Protein AF-A0A224VGR8-F1 (afdb_monomer)

Organism: NCBI:txid152332

Nearest PDB structures (foldseek):
  2n11-assembly1_A  TM=2.843E-01  e=8.343E+00  Homo sapiens

Foldseek 3Di:
DVVCVVPVCPDPVVVQVVCDDPNDNVVVVVVVVVVVVVVLVVPPDRDPDCPVPPPQDPVNVCCVVPVVPDDVVVPPDD

pLDDT: mean 79.8, std 15.5, range [37.81, 96.94]

Solvent-accessible surface area (backbone atoms only — not comparable to full-atom values): 4948 Å² total; per-residue (Å²): 114,66,64,34,74,80,33,60,71,69,29,72,68,44,53,50,59,78,48,51,52,95,93,36,50,62,70,50,51,53,53,51,50,52,54,52,52,52,50,52,72,67,37,93,75,60,84,68,79,44,75,93,47,77,80,65,46,76,65,57,52,48,40,73,76,23,58,90,81,51,64,77,78,71,72,81,75,131

Structure (mmCIF, N/CA/C/O backbone):
data_AF-A0A224VGR8-F1
#
_entry.id   AF-A0A224VGR8-F1
#
loop_
_atom_site.group_PDB
_atom_site.id
_atom_site.type_symbol
_atom_site.label_atom_id
_atom_site.label_alt_id
_atom_site.label_comp_id
_atom_site.label_asym_id
_atom_site.label_entity_id
_atom_site.label_seq_id
_atom_site.pdbx_PDB_ins_code
_atom_site.Cartn_x
_atom_site.Cartn_y
_atom_site.Cartn_z
_atom_site.occupancy
_atom_site.B_iso_or_equiv
_atom_site.auth_seq_id
_atom_site.auth_comp_id
_atom_site.auth_asym_id
_atom_site.auth_atom_id
_atom_site.pdbx_PDB_model_num
ATOM 1 N N . MET A 1 1 ? -9.211 -14.662 -7.977 1.00 75.44 1 MET A N 1
ATOM 2 C CA . MET A 1 1 ? -7.980 -15.426 -7.634 1.00 75.44 1 MET A CA 1
ATOM 3 C C . MET A 1 1 ? -7.563 -16.314 -8.797 1.00 75.44 1 MET A C 1
ATOM 5 O O . MET A 1 1 ? -6.373 -16.365 -9.067 1.00 75.44 1 MET A O 1
ATOM 9 N N . GLN A 1 2 ? -8.524 -16.914 -9.514 1.00 89.12 2 GLN A N 1
ATOM 10 C CA . GLN A 1 2 ? -8.302 -17.639 -10.771 1.00 89.12 2 GLN A CA 1
ATOM 11 C C . GLN A 1 2 ? -7.465 -16.849 -11.792 1.00 89.12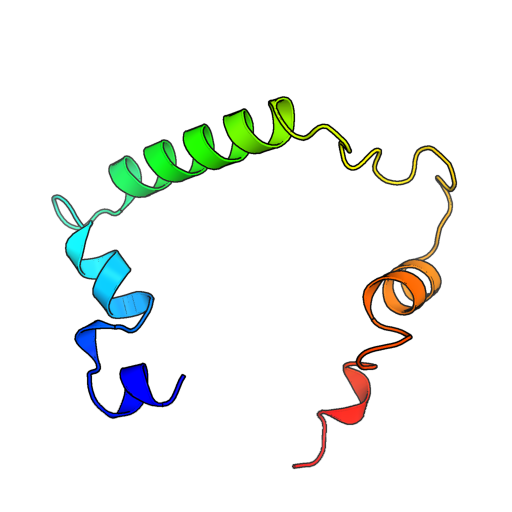 2 GLN A C 1
ATOM 13 O O . GLN A 1 2 ? -6.500 -17.386 -12.314 1.00 89.12 2 GLN A O 1
ATOM 18 N N . ASP A 1 3 ? -7.707 -15.543 -11.941 1.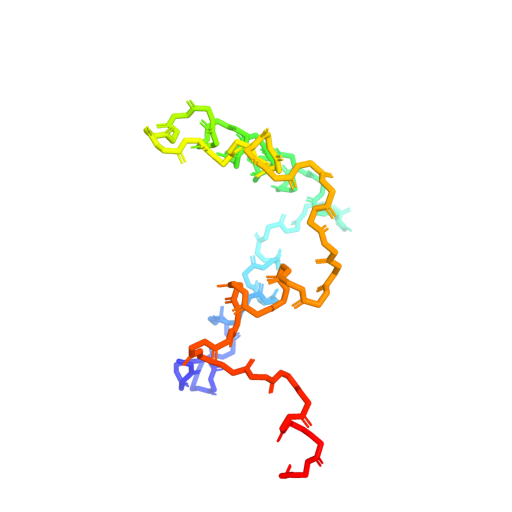00 88.31 3 ASP A N 1
ATOM 19 C CA . ASP A 1 3 ? -6.944 -14.684 -12.868 1.00 88.31 3 ASP A CA 1
ATOM 20 C C . ASP A 1 3 ? -5.426 -14.696 -12.617 1.00 88.31 3 ASP A C 1
ATOM 22 O O . ASP A 1 3 ? -4.640 -14.479 -13.530 1.00 88.31 3 ASP A O 1
ATOM 26 N N . ARG A 1 4 ? -4.994 -14.960 -11.376 1.00 90.88 4 ARG A N 1
ATOM 27 C CA . ARG A 1 4 ? -3.570 -15.053 -11.010 1.00 90.88 4 ARG A CA 1
ATOM 28 C C . ARG A 1 4 ? -2.952 -16.403 -11.373 1.00 90.88 4 ARG A C 1
ATOM 30 O O . ARG A 1 4 ? -1.737 -16.483 -11.509 1.00 90.88 4 ARG A O 1
ATOM 37 N N . LEU A 1 5 ? -3.773 -17.450 -11.475 1.00 91.50 5 LEU A N 1
ATOM 38 C CA . LEU A 1 5 ? -3.365 -18.760 -11.989 1.00 91.50 5 LEU A CA 1
ATOM 39 C C . LEU A 1 5 ? -3.259 -18.710 -13.514 1.00 91.50 5 LEU A C 1
ATOM 41 O O . LEU A 1 5 ? -2.310 -19.245 -14.077 1.00 91.50 5 LEU A O 1
ATOM 45 N N . ASP A 1 6 ? -4.198 -18.013 -14.155 1.00 95.06 6 ASP A N 1
ATOM 46 C CA . ASP A 1 6 ? -4.233 -17.852 -15.608 1.00 95.06 6 ASP A CA 1
ATOM 47 C C . ASP A 1 6 ? -3.180 -16.834 -16.093 1.00 95.06 6 ASP A C 1
ATOM 49 O O . ASP A 1 6 ? -2.655 -16.954 -17.200 1.00 95.06 6 ASP A O 1
ATOM 53 N N . ASN A 1 7 ? -2.831 -15.847 -15.257 1.00 93.12 7 ASN A N 1
ATOM 54 C CA . ASN A 1 7 ? -1.778 -14.868 -15.512 1.00 93.12 7 ASN A CA 1
ATOM 55 C C . ASN A 1 7 ? -0.949 -14.560 -14.242 1.00 93.12 7 ASN A C 1
ATOM 57 O O . ASN A 1 7 ? -1.359 -13.741 -13.407 1.00 93.12 7 ASN A O 1
ATOM 61 N N . PRO A 1 8 ? 0.264 -15.132 -14.120 1.00 92.62 8 PRO A N 1
ATOM 62 C CA . PRO A 1 8 ? 1.155 -14.910 -12.980 1.00 92.62 8 PRO A CA 1
ATOM 63 C C . PRO A 1 8 ? 1.553 -13.445 -12.734 1.00 92.62 8 PRO A C 1
ATOM 65 O O . PRO A 1 8 ? 1.866 -13.084 -11.597 1.00 92.62 8 PRO A O 1
ATOM 68 N N . ASN A 1 9 ? 1.484 -12.574 -13.748 1.00 93.94 9 ASN A N 1
ATOM 69 C CA . ASN A 1 9 ? 1.806 -11.148 -13.598 1.00 93.94 9 ASN A CA 1
ATOM 70 C C . ASN A 1 9 ? 0.768 -10.389 -12.755 1.00 93.94 9 ASN A C 1
ATOM 72 O O . ASN A 1 9 ? 1.029 -9.289 -12.283 1.00 93.94 9 ASN A O 1
ATOM 76 N N . LEU A 1 10 ? -0.407 -10.981 -12.525 1.00 93.50 10 LEU A N 1
ATOM 77 C CA . LEU A 1 10 ? -1.441 -10.419 -11.650 1.00 93.50 10 LEU A CA 1
ATOM 78 C C . LEU A 1 10 ? -1.249 -10.813 -10.177 1.00 93.50 10 LEU A C 1
ATOM 80 O O . LEU A 1 10 ? -2.081 -10.490 -9.317 1.00 93.50 10 LEU A O 1
ATOM 84 N N . THR A 1 11 ? -0.193 -11.568 -9.866 1.00 94.31 11 THR A N 1
ATOM 85 C CA . THR A 1 11 ? 0.137 -11.902 -8.482 1.00 94.31 11 THR A CA 1
ATOM 86 C C . THR A 1 11 ? 0.676 -10.674 -7.745 1.00 94.31 11 THR A C 1
ATOM 88 O O . THR A 1 11 ? 1.377 -9.857 -8.336 1.00 94.31 11 THR A O 1
ATOM 91 N N . PRO A 1 12 ? 0.424 -10.553 -6.427 1.00 91.94 12 PRO A N 1
ATOM 92 C CA . PRO A 1 12 ? 0.998 -9.466 -5.636 1.00 91.94 12 PRO A CA 1
ATOM 93 C C . PRO A 1 12 ? 2.530 -9.424 -5.688 1.00 91.94 12 PRO A C 1
ATOM 95 O O . PRO A 1 12 ? 3.105 -8.345 -5.644 1.00 91.94 12 PRO A O 1
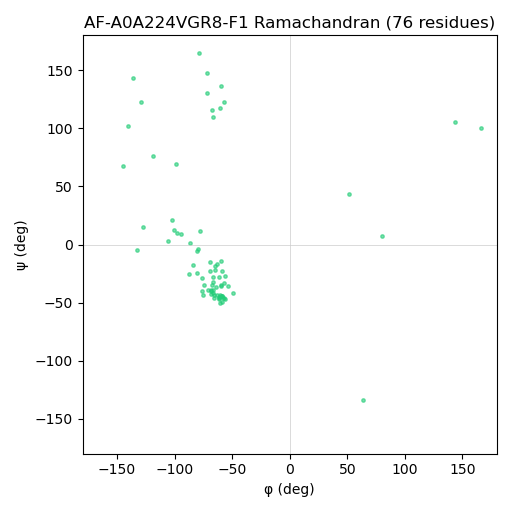ATOM 98 N N . ALA A 1 13 ? 3.185 -10.584 -5.795 1.00 93.25 13 ALA A N 1
ATOM 99 C CA . ALA A 1 13 ? 4.637 -10.663 -5.915 1.00 93.25 13 ALA A CA 1
ATOM 100 C C . ALA A 1 13 ? 5.132 -10.055 -7.236 1.00 93.25 13 ALA A C 1
ATOM 102 O O . ALA A 1 13 ? 6.047 -9.242 -7.209 1.00 93.25 13 ALA A O 1
ATOM 103 N N . ALA A 1 14 ? 4.488 -10.380 -8.363 1.00 94.44 14 ALA A N 1
ATOM 104 C CA . ALA A 1 14 ? 4.821 -9.776 -9.653 1.00 94.44 14 ALA A CA 1
ATOM 105 C C . ALA A 1 14 ? 4.614 -8.254 -9.639 1.00 94.44 14 ALA A C 1
ATOM 107 O O . ALA A 1 14 ? 5.507 -7.516 -10.037 1.00 94.44 14 ALA A O 1
ATOM 108 N N . THR A 1 15 ? 3.503 -7.776 -9.066 1.00 92.81 15 THR A N 1
ATOM 109 C CA . THR A 1 15 ? 3.269 -6.333 -8.900 1.00 92.81 15 THR A CA 1
ATOM 110 C C . THR A 1 15 ? 4.346 -5.660 -8.045 1.00 92.81 15 THR A C 1
ATOM 112 O O . THR A 1 15 ? 4.705 -4.520 -8.307 1.00 92.81 15 THR A O 1
ATOM 115 N N . LEU A 1 16 ? 4.881 -6.332 -7.019 1.00 94.19 16 LEU A N 1
ATOM 116 C CA . LEU A 1 16 ? 5.992 -5.780 -6.239 1.00 94.19 16 LEU A CA 1
ATOM 117 C C . LEU A 1 16 ? 7.268 -5.663 -7.078 1.00 94.19 16 LEU A C 1
ATOM 119 O O . LEU A 1 16 ? 7.936 -4.639 -6.987 1.00 94.19 16 LEU A O 1
ATOM 123 N N . CYS A 1 17 ? 7.582 -6.660 -7.908 1.00 95.06 17 CYS A N 1
ATOM 124 C CA . CYS A 1 17 ? 8.745 -6.610 -8.798 1.00 95.06 17 CYS A CA 1
ATOM 125 C C . CYS A 1 17 ? 8.688 -5.426 -9.777 1.00 95.06 17 CYS A C 1
ATOM 127 O O . CYS A 1 17 ? 9.720 -4.815 -10.037 1.00 95.06 17 CYS A O 1
ATOM 129 N N . ASP A 1 18 ? 7.499 -5.037 -10.247 1.00 94.62 18 ASP A N 1
ATOM 130 C CA . ASP A 1 18 ? 7.320 -3.855 -11.110 1.00 94.62 18 ASP A CA 1
ATOM 131 C C . ASP A 1 18 ? 7.699 -2.529 -10.419 1.00 94.62 18 ASP A C 1
ATOM 133 O O . ASP A 1 18 ? 7.886 -1.501 -11.074 1.00 94.62 18 ASP A O 1
ATOM 137 N N . HIS A 1 19 ? 7.800 -2.532 -9.088 1.00 95.69 19 HIS A N 1
ATOM 138 C CA . HIS A 1 19 ? 8.121 -1.368 -8.265 1.00 95.69 19 HIS A CA 1
ATOM 139 C C . HIS A 1 19 ? 9.547 -1.382 -7.699 1.00 95.69 19 HIS A C 1
ATOM 141 O O . HIS A 1 19 ? 9.910 -0.483 -6.934 1.00 95.69 19 HIS A O 1
ATOM 147 N N . GLU A 1 20 ? 10.352 -2.385 -8.047 1.00 96.50 20 GLU A N 1
ATOM 148 C CA . GLU A 1 20 ? 11.743 -2.473 -7.622 1.00 96.50 20 GLU A CA 1
ATOM 149 C C . GLU A 1 20 ? 12.602 -1.432 -8.348 1.00 96.50 20 GLU A C 1
ATOM 151 O O . GLU A 1 20 ? 12.572 -1.303 -9.572 1.00 96.50 20 GLU A O 1
ATOM 156 N N . VAL A 1 21 ? 13.397 -0.688 -7.581 1.00 95.69 21 VAL A N 1
ATOM 157 C CA . VAL A 1 21 ? 14.384 0.263 -8.096 1.00 95.69 21 VAL A CA 1
ATOM 158 C C . VAL A 1 21 ? 15.713 -0.038 -7.420 1.00 95.69 21 VAL A C 1
ATOM 160 O O . VAL A 1 21 ? 15.797 -0.045 -6.192 1.00 95.69 21 VAL A O 1
ATOM 163 N N . ASP A 1 22 ? 16.742 -0.317 -8.220 1.00 95.31 22 ASP A N 1
ATOM 164 C CA . ASP A 1 22 ? 18.102 -0.624 -7.755 1.00 95.31 22 ASP A CA 1
ATOM 165 C C . ASP A 1 22 ? 18.165 -1.736 -6.688 1.00 95.31 22 ASP A C 1
ATOM 167 O O . ASP A 1 22 ? 18.870 -1.621 -5.684 1.00 95.31 22 ASP A O 1
ATOM 171 N N . GLY A 1 23 ? 17.406 -2.823 -6.871 1.00 95.50 23 GLY A N 1
ATOM 172 C CA . GLY A 1 23 ? 17.399 -3.932 -5.910 1.00 95.50 23 GLY A CA 1
ATOM 173 C C . GLY A 1 23 ? 16.529 -3.693 -4.674 1.00 95.50 23 GLY A C 1
ATOM 174 O O . GLY A 1 23 ? 16.612 -4.452 -3.708 1.00 95.50 23 GLY A O 1
ATOM 175 N N . SER A 1 24 ? 15.752 -2.606 -4.639 1.00 95.31 24 SER A N 1
ATOM 176 C CA . SER A 1 24 ? 15.062 -2.148 -3.436 1.00 95.31 24 SER A CA 1
ATOM 177 C C . SER A 1 24 ? 13.620 -1.728 -3.694 1.00 95.31 24 SER A C 1
ATOM 179 O O . SER A 1 24 ? 13.295 -1.078 -4.684 1.00 95.31 24 SE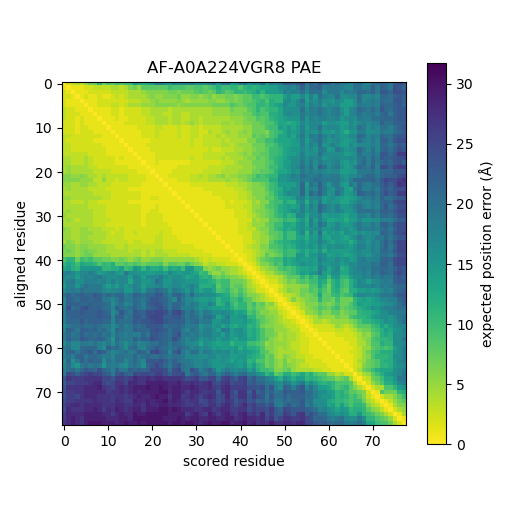R A O 1
ATOM 181 N N . LEU A 1 25 ? 12.751 -2.033 -2.729 1.00 96.62 25 LEU A N 1
ATOM 182 C CA . LEU A 1 25 ? 11.356 -1.579 -2.685 1.00 96.62 25 LEU A CA 1
ATOM 183 C C . LEU A 1 25 ? 11.161 -0.354 -1.783 1.00 96.62 25 LEU A C 1
ATOM 185 O O . LEU A 1 25 ? 10.027 0.010 -1.481 1.00 96.62 25 LEU A O 1
ATOM 189 N N . MET A 1 26 ? 12.241 0.277 -1.313 1.00 96.94 26 MET A N 1
ATOM 190 C CA . MET A 1 26 ? 12.169 1.350 -0.314 1.00 96.94 26 MET A CA 1
ATOM 191 C C . MET A 1 26 ? 11.264 2.510 -0.756 1.00 96.94 26 MET A C 1
ATOM 193 O O . MET A 1 26 ? 10.401 2.948 0.004 1.00 96.94 26 MET A O 1
ATOM 197 N N . SER A 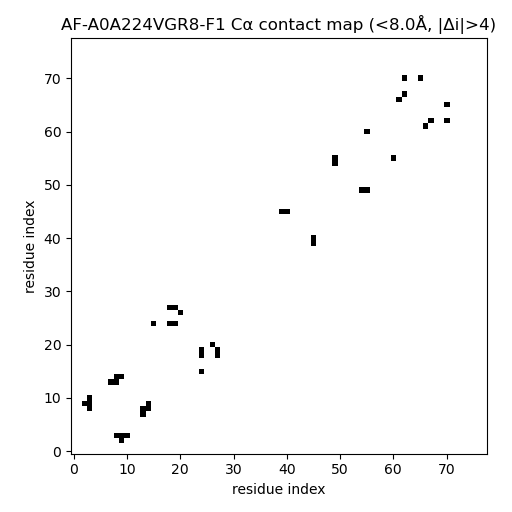1 27 ? 11.423 2.986 -1.993 1.00 96.00 27 SER A N 1
ATOM 198 C CA . SER A 1 27 ? 10.627 4.091 -2.545 1.00 96.00 27 SER A CA 1
ATOM 199 C C . SER A 1 27 ? 9.135 3.748 -2.593 1.00 96.00 27 SER A C 1
ATOM 201 O O . SER A 1 27 ? 8.295 4.534 -2.147 1.00 96.00 27 SER A O 1
ATOM 203 N N . TYR A 1 28 ? 8.808 2.547 -3.066 1.00 96.31 28 TYR A N 1
ATOM 204 C CA . TYR A 1 28 ? 7.442 2.042 -3.117 1.00 96.31 28 TYR A CA 1
ATOM 205 C C . TYR A 1 28 ? 6.845 1.842 -1.719 1.00 96.31 28 TYR A C 1
ATOM 207 O O . TYR A 1 28 ? 5.716 2.261 -1.457 1.00 96.31 28 TYR A O 1
ATOM 215 N N . GLY A 1 29 ? 7.618 1.275 -0.791 1.00 95.50 29 GLY A N 1
ATOM 216 C CA . GLY A 1 29 ? 7.221 1.092 0.602 1.00 95.50 29 GLY A CA 1
ATOM 217 C C . GLY A 1 29 ? 6.865 2.414 1.281 1.00 95.50 29 GLY A C 1
ATOM 218 O O . GLY A 1 29 ? 5.806 2.515 1.900 1.00 95.50 29 GLY A O 1
ATOM 219 N N . LEU A 1 30 ? 7.690 3.451 1.103 1.00 96.88 30 LEU A N 1
ATOM 220 C CA . LEU A 1 30 ? 7.421 4.795 1.626 1.00 96.88 30 LEU A CA 1
ATOM 221 C C . LEU A 1 30 ? 6.154 5.411 1.017 1.00 96.88 30 LEU A C 1
ATOM 223 O O . LEU A 1 30 ? 5.329 5.972 1.741 1.00 96.88 30 LEU A O 1
ATOM 227 N N . ALA A 1 31 ? 5.962 5.277 -0.298 1.00 96.12 31 ALA A N 1
ATOM 228 C CA . ALA A 1 31 ? 4.764 5.777 -0.971 1.00 96.12 31 ALA A CA 1
ATOM 229 C C . ALA A 1 31 ? 3.486 5.107 -0.437 1.00 96.12 31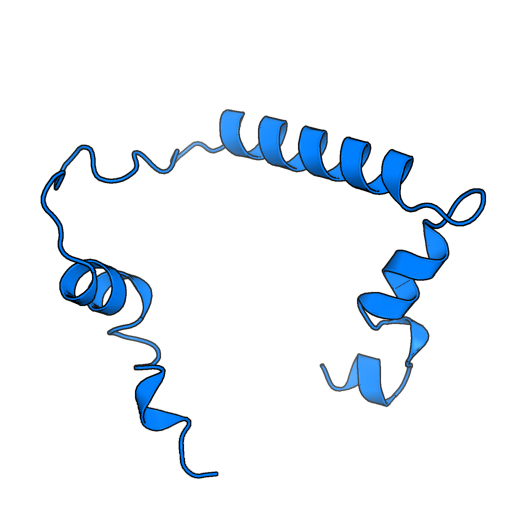 ALA A C 1
ATOM 231 O O . ALA A 1 31 ? 2.500 5.784 -0.130 1.00 96.12 31 ALA A O 1
ATOM 232 N N . MET A 1 32 ? 3.514 3.783 -0.268 1.00 95.44 32 MET A N 1
ATOM 233 C CA . MET A 1 32 ? 2.383 3.026 0.265 1.00 95.44 32 MET A CA 1
ATOM 234 C C . MET A 1 32 ? 2.123 3.328 1.741 1.00 95.44 32 MET A C 1
ATOM 236 O O . MET A 1 32 ? 0.962 3.466 2.125 1.00 95.44 32 MET A O 1
ATOM 240 N N . ALA A 1 33 ? 3.171 3.494 2.553 1.00 89.94 33 ALA A N 1
ATOM 241 C CA . ALA A 1 33 ? 3.045 3.891 3.952 1.00 89.94 33 ALA A CA 1
ATOM 242 C C . ALA A 1 33 ? 2.329 5.241 4.087 1.00 89.94 33 ALA A C 1
ATOM 244 O O . ALA A 1 33 ? 1.327 5.328 4.796 1.00 89.94 33 ALA A O 1
ATOM 245 N N . ASN A 1 34 ? 2.763 6.256 3.334 1.00 92.19 34 ASN A N 1
ATOM 246 C CA . ASN A 1 34 ? 2.116 7.570 3.319 1.00 92.19 34 ASN A CA 1
ATOM 247 C C . ASN A 1 34 ? 0.655 7.479 2.863 1.00 92.19 34 ASN A C 1
ATOM 249 O O . ASN A 1 34 ? -0.236 8.053 3.487 1.00 92.19 34 ASN A O 1
ATOM 253 N N . ARG A 1 35 ? 0.379 6.710 1.801 1.00 91.25 35 ARG A N 1
ATOM 254 C CA . ARG A 1 35 ? -0.990 6.493 1.316 1.00 91.25 35 ARG A CA 1
ATOM 255 C C . ARG A 1 35 ? -1.885 5.879 2.393 1.00 91.25 35 ARG A C 1
ATOM 257 O O . ARG A 1 35 ? -3.029 6.304 2.544 1.00 91.25 35 ARG A O 1
ATOM 264 N N . TYR A 1 36 ? -1.395 4.874 3.114 1.00 88.88 36 TYR A N 1
ATOM 265 C CA . TYR A 1 36 ? -2.168 4.221 4.168 1.00 88.88 36 TYR A CA 1
ATOM 266 C C . TYR A 1 36 ? -2.359 5.115 5.390 1.00 88.88 36 TYR A C 1
ATOM 268 O O . TYR A 1 36 ? -3.466 5.148 5.922 1.00 88.88 36 TYR A O 1
ATOM 276 N N . GLN A 1 37 ? -1.342 5.883 5.782 1.00 83.31 37 GLN A N 1
ATOM 277 C CA . GLN A 1 37 ? -1.463 6.877 6.850 1.00 83.31 37 GLN A CA 1
ATOM 278 C C . GLN A 1 37 ? -2.517 7.936 6.508 1.00 83.31 37 GLN A C 1
ATOM 280 O O . GLN A 1 37 ? -3.450 8.139 7.280 1.00 83.31 37 GLN A O 1
ATOM 285 N N . ASN A 1 38 ? -2.451 8.532 5.314 1.00 86.00 38 ASN A N 1
ATOM 286 C CA . ASN A 1 38 ? -3.432 9.528 4.872 1.00 86.00 38 ASN A CA 1
ATOM 287 C C . ASN A 1 38 ? -4.854 8.957 4.856 1.00 86.00 38 ASN A C 1
ATOM 289 O O . ASN A 1 38 ? -5.782 9.572 5.372 1.00 86.00 38 ASN A O 1
ATOM 293 N N . ARG A 1 39 ? -5.027 7.737 4.336 1.00 83.62 39 ARG A N 1
ATOM 294 C CA . ARG A 1 39 ? -6.343 7.088 4.298 1.00 83.62 39 ARG A CA 1
ATOM 295 C C . ARG A 1 39 ? -6.881 6.753 5.690 1.00 83.62 39 ARG A C 1
ATOM 297 O O . ARG A 1 39 ? -8.092 6.760 5.879 1.00 83.62 39 ARG A O 1
ATOM 304 N N . ALA A 1 40 ? -6.010 6.446 6.649 1.00 78.94 40 ALA A N 1
ATOM 305 C CA . ALA A 1 40 ? -6.411 6.251 8.037 1.00 78.94 40 ALA A CA 1
ATOM 306 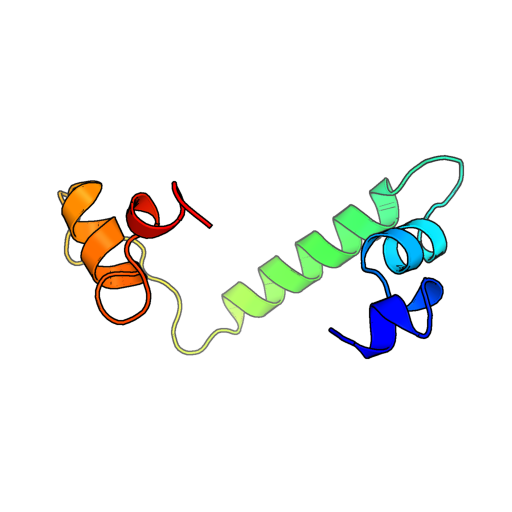C C . ALA A 1 40 ? -6.903 7.563 8.669 1.00 78.94 40 ALA A C 1
ATOM 308 O O . ALA A 1 40 ? -7.908 7.543 9.372 1.00 78.94 40 ALA A O 1
ATOM 309 N N . HIS A 1 41 ? -6.257 8.695 8.368 1.00 76.12 41 HIS A N 1
ATOM 310 C CA . HIS A 1 41 ? -6.698 10.021 8.821 1.00 76.12 41 HIS A CA 1
ATOM 311 C C . HIS A 1 41 ? -8.019 10.473 8.188 1.00 76.12 41 HIS A C 1
ATOM 313 O O . HIS A 1 41 ? -8.820 11.129 8.845 1.00 76.12 41 HIS A O 1
ATOM 319 N N . GLU A 1 42 ? -8.260 10.113 6.928 1.00 80.69 42 GLU A N 1
ATOM 320 C CA . GLU A 1 42 ? -9.508 10.413 6.214 1.00 80.69 42 GLU A CA 1
ATOM 321 C C . GLU A 1 42 ? -10.649 9.443 6.549 1.00 80.69 42 GLU A C 1
ATOM 323 O O . GLU A 1 42 ? -11.768 9.625 6.069 1.00 80.69 42 GLU A O 1
ATOM 328 N N . ASN A 1 43 ? -10.388 8.388 7.328 1.00 74.56 43 ASN A N 1
ATOM 329 C CA . ASN A 1 43 ? -11.399 7.386 7.624 1.00 74.56 43 ASN A CA 1
ATOM 330 C C . ASN A 1 43 ? -12.503 8.004 8.504 1.00 74.56 43 ASN A C 1
ATOM 332 O O . ASN A 1 43 ? -12.224 8.358 9.649 1.00 74.56 43 ASN A O 1
ATOM 336 N N . PRO A 1 44 ? -13.759 8.101 8.020 1.00 68.12 44 PRO A N 1
ATOM 337 C CA . PRO A 1 44 ? -14.864 8.666 8.795 1.00 68.12 44 PRO A CA 1
ATOM 338 C C . PRO A 1 44 ? -15.218 7.829 10.032 1.00 68.12 44 PRO A C 1
ATOM 340 O O . PRO A 1 44 ? -15.842 8.346 10.951 1.00 68.12 44 PRO A O 1
ATOM 343 N N . ASN A 1 45 ? -14.802 6.559 10.063 1.00 71.00 45 ASN A N 1
ATOM 344 C CA . ASN A 1 45 ? -14.900 5.673 11.218 1.00 71.00 45 ASN A CA 1
ATOM 345 C C . ASN A 1 45 ? -13.481 5.246 11.625 1.00 71.00 45 ASN A C 1
ATOM 347 O O . ASN A 1 45 ? -13.050 4.139 11.272 1.00 71.00 45 ASN A O 1
ATOM 351 N N . PRO A 1 46 ? -12.709 6.123 12.290 1.00 67.12 46 PRO A N 1
ATOM 352 C CA . PRO A 1 46 ? -11.381 5.764 12.756 1.00 67.12 46 PRO A CA 1
ATOM 353 C C . PRO A 1 46 ? -11.493 4.573 13.710 1.00 67.12 46 PRO A C 1
ATOM 355 O O . PRO A 1 46 ? -12.382 4.515 14.555 1.00 67.12 46 PRO A O 1
ATOM 358 N N . PHE A 1 47 ? -10.598 3.599 13.558 1.00 67.25 47 PHE A N 1
ATOM 359 C CA . PHE A 1 47 ? -10.485 2.525 14.533 1.00 67.25 47 PHE A CA 1
ATOM 360 C C . PHE A 1 47 ? -9.970 3.135 15.841 1.00 67.25 47 PHE A C 1
ATOM 362 O O . PHE A 1 47 ? -8.812 3.541 15.910 1.00 67.25 47 PHE A O 1
ATOM 369 N N . THR A 1 48 ? -10.823 3.209 16.859 1.00 67.69 48 THR A N 1
ATOM 370 C CA . THR A 1 48 ? -10.517 3.770 18.189 1.00 67.69 48 THR A CA 1
ATOM 371 C C . THR A 1 48 ? -9.718 2.803 19.067 1.00 67.69 48 THR A C 1
ATOM 373 O O . THR A 1 48 ? -9.564 3.000 20.268 1.00 67.69 48 THR A O 1
ATOM 376 N N . GLY A 1 49 ? -9.190 1.721 18.489 1.00 66.00 49 GLY A N 1
ATOM 377 C CA . GLY A 1 49 ? -8.498 0.696 19.253 1.00 66.00 49 GLY A CA 1
ATOM 378 C C . GLY A 1 49 ? -9.437 0.005 20.236 1.00 66.00 49 GLY A C 1
ATOM 379 O O . GLY A 1 49 ? -10.551 -0.384 19.895 1.00 66.00 49 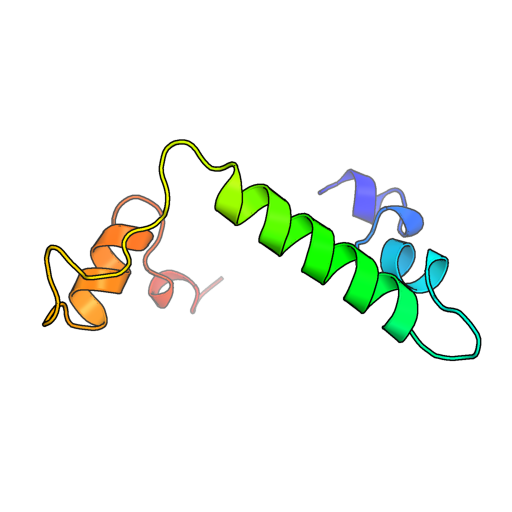GLY A O 1
ATOM 380 N N . PHE A 1 50 ? -8.951 -0.142 21.461 1.00 69.56 50 PHE A N 1
ATOM 381 C CA . PHE A 1 50 ? -9.670 -0.737 22.581 1.00 69.56 50 PHE A CA 1
ATOM 382 C C . PHE A 1 50 ? -10.195 0.330 23.544 1.00 69.56 50 PHE A C 1
ATOM 384 O O . PHE A 1 50 ? -10.424 0.027 24.703 1.00 69.56 50 PHE A O 1
ATOM 391 N N . GLU A 1 51 ? -10.356 1.587 23.118 1.00 70.44 51 GLU A N 1
ATOM 392 C CA . GLU A 1 51 ? -10.755 2.680 24.022 1.00 70.44 51 GLU A CA 1
ATOM 393 C C . GLU A 1 51 ? -12.041 2.376 24.811 1.00 70.44 51 GLU A C 1
ATOM 395 O O . GLU A 1 51 ? -12.133 2.718 25.987 1.00 70.44 51 GLU A O 1
ATOM 400 N N . GLU A 1 52 ? -13.002 1.675 24.204 1.00 69.94 52 GLU A N 1
ATOM 401 C CA . GLU A 1 52 ? -14.246 1.265 24.873 1.00 69.94 52 GLU A CA 1
ATOM 402 C C . GLU A 1 52 ? -14.112 -0.038 25.685 1.00 69.94 52 GLU A C 1
ATOM 404 O O . GLU A 1 52 ? -14.954 -0.318 26.539 1.00 69.94 52 GLU A O 1
ATOM 409 N N . GLN A 1 53 ? -13.067 -0.837 25.441 1.00 73.69 53 GLN A N 1
ATOM 410 C CA . GLN A 1 53 ? -12.788 -2.106 26.129 1.00 73.69 53 GLN A CA 1
ATOM 411 C C . GLN A 1 53 ? -11.272 -2.317 26.312 1.00 73.69 53 GLN A C 1
ATOM 413 O O . GLN A 1 53 ? -10.699 -3.218 25.696 1.00 73.69 53 GLN A O 1
ATOM 418 N N . PRO A 1 54 ? -10.603 -1.496 27.146 1.00 72.81 54 PRO A N 1
ATOM 419 C CA . PRO A 1 54 ? -9.139 -1.465 27.239 1.00 72.81 54 PRO A CA 1
ATOM 420 C C . PRO A 1 54 ? -8.531 -2.770 27.764 1.00 72.81 54 PRO A C 1
ATOM 422 O O . PRO A 1 54 ? -7.369 -3.057 27.485 1.00 72.81 54 PRO A O 1
ATOM 425 N N . A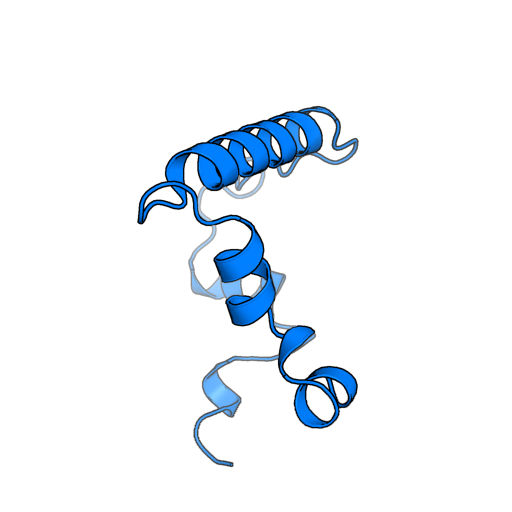SP A 1 55 ? -9.333 -3.568 28.471 1.00 81.88 55 ASP A N 1
ATOM 426 C CA . ASP A 1 55 ? -8.947 -4.856 29.047 1.00 81.88 55 ASP A CA 1
ATOM 427 C C . ASP A 1 55 ? -9.427 -6.060 28.211 1.00 81.88 55 ASP A C 1
ATOM 429 O O . ASP A 1 55 ? -9.390 -7.189 28.700 1.00 81.88 55 ASP A O 1
ATOM 433 N N . MET A 1 56 ? -9.893 -5.840 26.970 1.00 79.50 56 MET A N 1
ATOM 434 C CA . MET A 1 56 ? -10.340 -6.919 26.081 1.00 79.50 56 MET A CA 1
ATOM 435 C C . MET A 1 56 ? -9.216 -7.930 25.874 1.00 79.50 56 MET A C 1
ATOM 437 O O . MET A 1 56 ? -8.130 -7.597 25.383 1.00 79.50 56 MET A O 1
ATOM 441 N N . ASP A 1 57 ? -9.489 -9.185 26.211 1.00 82.75 57 ASP A N 1
ATOM 442 C CA . ASP A 1 57 ? -8.486 -10.224 26.068 1.00 82.75 57 ASP A CA 1
ATOM 443 C C . ASP A 1 57 ? -8.358 -10.709 24.612 1.00 82.75 57 ASP A C 1
ATOM 445 O O . ASP A 1 57 ? -9.194 -10.465 23.734 1.00 82.75 57 ASP A O 1
ATOM 449 N N . ALA A 1 58 ? -7.264 -11.416 24.326 1.00 78.12 58 ALA A N 1
ATOM 450 C CA . ALA A 1 58 ? -6.973 -11.884 22.974 1.00 78.12 58 ALA A CA 1
ATOM 451 C C . ALA A 1 58 ? -8.039 -12.850 22.413 1.00 78.12 58 ALA A C 1
ATOM 453 O O . ALA A 1 58 ? -8.208 -12.925 21.192 1.00 78.12 58 ALA A O 1
ATOM 454 N N . ASN A 1 59 ? -8.747 -13.598 23.266 1.00 77.81 59 ASN A N 1
ATOM 455 C CA . ASN A 1 59 ? -9.809 -14.508 22.842 1.00 77.81 59 ASN A CA 1
ATOM 456 C C . ASN A 1 59 ? -11.075 -13.735 22.475 1.00 77.81 59 ASN A C 1
ATOM 458 O O . ASN A 1 59 ? -11.671 -14.028 21.437 1.00 77.81 59 ASN A O 1
ATOM 462 N N . GLU A 1 60 ? -11.447 -12.739 23.275 1.00 76.19 60 GLU A N 1
ATOM 463 C CA . GLU A 1 60 ? -12.579 -11.847 23.009 1.00 76.19 60 GLU A CA 1
ATOM 464 C C . GLU A 1 60 ? -12.372 -11.069 21.708 1.00 76.19 60 GLU A C 1
ATOM 466 O O . GLU A 1 60 ? -13.227 -11.100 20.818 1.00 76.19 60 GLU A O 1
ATOM 471 N N . LEU A 1 61 ? -11.183 -10.487 21.520 1.00 76.12 61 LEU A N 1
ATOM 472 C CA . LEU A 1 61 ? -10.811 -9.814 20.276 1.00 76.12 61 LEU A CA 1
ATOM 473 C C . LEU A 1 61 ? -10.916 -10.751 19.069 1.00 76.12 61 LEU A C 1
ATOM 475 O O . LEU A 1 61 ? -11.468 -10.397 18.026 1.00 76.12 61 LEU A O 1
ATOM 479 N N . ARG A 1 62 ? -10.401 -11.975 19.199 1.00 72.88 62 ARG A N 1
ATOM 480 C CA . ARG A 1 62 ? -10.450 -12.978 18.131 1.00 72.88 62 ARG A CA 1
ATOM 481 C C . ARG A 1 62 ? -11.886 -13.392 17.808 1.00 72.88 62 ARG A C 1
ATOM 483 O O . ARG A 1 62 ? -12.199 -13.623 16.640 1.00 72.88 62 ARG A O 1
ATOM 490 N N . GLN A 1 63 ? -12.761 -13.473 18.806 1.00 77.06 63 GLN A N 1
ATOM 491 C CA . GLN A 1 63 ? -14.186 -13.731 18.606 1.00 77.06 63 GLN A CA 1
ATOM 492 C C . GLN A 1 63 ? -14.896 -12.564 17.916 1.00 77.06 63 GLN A C 1
ATOM 494 O O . GLN A 1 63 ? -15.708 -12.800 17.027 1.00 77.06 63 GLN A O 1
ATOM 499 N N . LEU A 1 64 ? -14.578 -11.320 18.258 1.00 70.81 64 LEU A N 1
ATOM 500 C CA . LEU A 1 64 ? -15.174 -10.152 17.607 1.00 70.81 64 LEU A CA 1
ATOM 501 C C . LEU A 1 64 ? -14.719 -10.008 16.152 1.00 70.81 64 LEU A C 1
ATOM 503 O O . LEU A 1 64 ? -15.538 -9.763 15.269 1.00 70.81 64 LEU A O 1
ATOM 507 N N . LEU A 1 65 ? -13.428 -10.223 15.883 1.00 70.50 65 LEU A N 1
ATOM 508 C CA . LEU A 1 65 ? -12.863 -10.103 14.537 1.00 70.50 65 LEU A CA 1
ATOM 509 C C . LEU A 1 65 ? -13.237 -11.274 13.620 1.00 70.50 65 LEU A C 1
ATOM 511 O O . LEU A 1 65 ? -13.410 -11.083 12.417 1.00 70.50 65 LEU A O 1
ATOM 515 N N . PHE A 1 66 ? -13.344 -12.490 14.166 1.00 76.50 66 PHE A N 1
ATOM 516 C CA . PHE A 1 66 ? -13.432 -13.714 13.363 1.00 76.50 66 PHE A CA 1
ATOM 517 C C . PHE A 1 66 ? -14.550 -14.678 13.785 1.00 76.50 66 PHE A C 1
ATOM 519 O O . PHE A 1 66 ? -14.771 -15.692 13.127 1.00 76.50 66 PHE A O 1
ATOM 526 N N . GLY A 1 67 ? -15.286 -14.407 14.861 1.00 57.56 67 GLY A N 1
ATOM 527 C CA . GLY A 1 67 ? -16.254 -15.344 15.446 1.00 57.56 67 GLY A CA 1
ATOM 528 C C . GLY A 1 67 ? -17.460 -15.646 14.559 1.00 57.56 67 GLY A C 1
ATOM 529 O O . GLY A 1 67 ? -17.980 -16.758 14.625 1.00 57.56 67 GLY A O 1
ATOM 530 N N . VAL A 1 68 ? -17.857 -14.711 13.686 1.00 57.22 68 VAL A N 1
ATOM 531 C CA . VAL A 1 68 ? -18.936 -14.924 12.700 1.00 57.22 68 VAL A CA 1
ATOM 532 C C . VAL A 1 68 ? -18.416 -15.539 11.388 1.00 57.22 68 VAL A C 1
ATOM 534 O O . VAL A 1 68 ? -19.168 -16.232 10.712 1.00 57.22 68 VAL A O 1
ATOM 537 N N . MET A 1 69 ? -17.136 -15.347 11.029 1.00 54.12 69 MET A N 1
ATOM 538 C CA . MET A 1 69 ? -16.586 -15.742 9.713 1.00 54.12 69 MET A CA 1
ATOM 539 C C . MET A 1 69 ? -15.321 -16.619 9.720 1.00 54.12 69 MET A C 1
ATOM 541 O O . MET A 1 69 ? -14.702 -16.811 8.678 1.00 54.12 69 MET A O 1
ATOM 545 N N . GLY A 1 70 ? -14.950 -17.239 10.835 1.00 51.69 70 GLY A N 1
ATOM 546 C CA . GLY A 1 70 ? -13.957 -18.309 10.810 1.00 51.69 70 GLY A CA 1
ATOM 547 C C . GLY A 1 70 ? -13.042 -18.310 12.012 1.00 51.69 70 GLY A C 1
ATOM 548 O O . GLY A 1 70 ? -12.069 -17.568 12.071 1.00 51.69 70 GLY A O 1
ATOM 549 N N . LYS A 1 71 ? -13.276 -19.254 12.922 1.00 54.56 71 LYS A N 1
ATOM 550 C CA . LYS A 1 71 ? -12.246 -19.677 13.867 1.00 54.56 71 LYS A CA 1
ATOM 551 C C . LYS A 1 71 ? -11.058 -20.229 13.054 1.00 54.56 71 LYS A C 1
ATOM 553 O O . LYS A 1 71 ? -11.230 -21.252 12.390 1.00 54.56 71 LYS A O 1
ATOM 558 N N . PRO A 1 72 ? -9.851 -19.631 13.126 1.00 52.91 72 PRO A N 1
ATOM 559 C CA . PRO A 1 72 ? -8.659 -20.125 12.417 1.00 52.91 72 PRO A CA 1
ATOM 560 C C . PRO A 1 72 ? -8.256 -21.556 12.823 1.00 52.91 72 PRO A C 1
ATOM 562 O O . PRO A 1 72 ? -7.461 -22.212 12.163 1.00 52.91 72 PRO A O 1
ATOM 565 N N . GLU A 1 73 ? -8.813 -22.038 13.931 1.00 56.00 73 GLU A N 1
ATOM 566 C CA . GLU A 1 73 ? -8.592 -23.355 14.533 1.00 56.00 73 GLU A CA 1
ATOM 567 C C . GLU A 1 73 ? -9.185 -24.485 13.683 1.00 56.00 73 GLU A C 1
ATOM 569 O O . GLU A 1 73 ? -8.695 -25.609 13.725 1.00 56.00 73 GLU A O 1
ATOM 574 N N . ASN A 1 74 ? -10.174 -24.167 12.842 1.00 50.81 74 ASN A N 1
ATOM 575 C CA . ASN A 1 74 ? -10.802 -25.118 11.928 1.00 50.81 74 ASN A CA 1
ATOM 576 C C . ASN A 1 74 ? -9.973 -25.375 10.653 1.00 50.81 74 ASN A C 1
ATOM 578 O O . ASN A 1 74 ? -10.361 -26.214 9.849 1.00 50.81 74 ASN A O 1
ATOM 582 N N . TYR A 1 75 ? -8.841 -24.685 10.454 1.00 51.12 75 TYR A N 1
ATOM 583 C CA . TYR A 1 75 ? -7.980 -24.838 9.268 1.00 51.12 75 TYR A CA 1
ATOM 584 C C . TYR A 1 75 ? -6.818 -25.828 9.457 1.00 51.12 75 TYR A C 1
ATOM 586 O O . TYR A 1 75 ? -5.948 -25.933 8.595 1.00 51.12 75 TYR A O 1
ATOM 594 N N . LYS A 1 76 ? -6.787 -26.592 10.556 1.00 47.22 76 LYS A N 1
ATOM 595 C CA . LYS A 1 76 ? -5.922 -27.777 10.679 1.00 47.22 76 LYS A CA 1
ATOM 596 C C . LYS A 1 76 ? -6.725 -29.042 10.394 1.00 47.22 76 LYS A C 1
ATOM 598 O O . LYS A 1 76 ? -7.027 -29.779 11.322 1.00 47.22 76 LYS A O 1
ATOM 603 N N . ASN A 1 77 ? -7.124 -29.220 9.137 1.00 46.53 77 ASN A N 1
ATOM 604 C CA . ASN A 1 77 ? -7.407 -30.492 8.455 1.00 46.53 77 ASN A CA 1
ATOM 605 C C . ASN A 1 77 ? -8.158 -30.168 7.158 1.00 46.53 77 ASN A C 1
ATOM 607 O O . ASN A 1 77 ? -9.360 -29.909 7.179 1.00 46.53 77 ASN A O 1
ATOM 611 N N . GLY A 1 78 ? -7.433 -30.173 6.044 1.00 37.81 78 GLY A N 1
ATOM 612 C CA . GLY A 1 78 ? -7.956 -30.012 4.692 1.00 37.81 78 GLY A CA 1
ATOM 613 C C . GLY A 1 78 ? -6.835 -30.197 3.696 1.00 37.81 78 GLY A C 1
ATOM 614 O O . GLY A 1 78 ? -5.944 -29.321 3.695 1.00 37.81 78 GLY A O 1
#

Sequence (78 aa):
MQDRLDNPNLTPAATLCDHEVDGSLMSYGLAMANRYQNRAHENPNPFTGFEEQPDMDANELRQLLFGVMGKPENYKNG

Radius of gyration: 18.61 Å; Cα contacts (8 Å, |Δi|>4): 23; chains: 1; bounding box: 37×41×45 Å

Secondary structure (DSSP, 8-state):
-HHHHH-GGGSHHHHHHTT-BTTB-HHHHHHHHHHHHHHHHT-SS---TTTT-TT--HHHHHHHHHTTT--GGGGS--

Mean predicted aligned error: 12.21 Å

InterPro domains:
  IPR014746 Glutamine synthetase/guanido kinase, catalytic domain [SSF55931] (2-55)